Protein AF-A0AAE6JLU0-F1 (afdb_monomer_lite)

Sequence (92 aa):
MNNILTSKLIFQLSVGCSVFIPLFLIVKIYLTIKTSDWSMSNITYISLSFLALVSIFSFVFSERQRLGIAVLEGGLIIILGVLLAINAIVRK

Structure (mmCIF, N/CA/C/O backbone):
data_AF-A0AAE6JLU0-F1
#
_entry.id   AF-A0AAE6JLU0-F1
#
loop_
_atom_site.group_PDB
_atom_site.id
_atom_site.type_symbol
_atom_site.label_atom_id
_atom_site.label_alt_id
_atom_site.label_comp_id
_atom_site.label_asym_id
_atom_site.label_entity_id
_atom_site.label_seq_id
_atom_site.pdbx_PDB_ins_code
_atom_site.Cartn_x
_atom_site.Cartn_y
_atom_site.Cartn_z
_atom_site.occupancy
_atom_site.B_iso_or_equiv
_atom_site.auth_seq_id
_atom_site.auth_comp_id
_atom_site.auth_asym_id
_atom_site.auth_atom_id
_atom_site.pdbx_PDB_model_num
ATOM 1 N N . MET A 1 1 ? 2.716 14.424 -36.077 1.00 52.59 1 MET A N 1
ATOM 2 C CA . MET A 1 1 ? 3.395 15.196 -35.007 1.00 52.59 1 MET A CA 1
ATOM 3 C C . MET A 1 1 ? 2.615 15.201 -33.691 1.00 52.59 1 MET A C 1
ATOM 5 O O . MET A 1 1 ? 3.245 15.011 -32.660 1.00 52.59 1 MET A O 1
ATOM 9 N N . ASN A 1 2 ? 1.276 15.302 -33.716 1.00 53.59 2 ASN A N 1
ATOM 10 C CA . ASN A 1 2 ? 0.433 15.233 -32.509 1.00 53.59 2 ASN A CA 1
ATOM 11 C C . ASN A 1 2 ? 0.659 13.949 -31.683 1.00 53.59 2 ASN A C 1
ATOM 13 O O . ASN A 1 2 ? 0.998 14.043 -30.514 1.00 53.59 2 ASN A O 1
ATOM 17 N N . ASN A 1 3 ? 0.636 12.765 -32.311 1.00 61.06 3 ASN A N 1
ATOM 18 C CA . ASN A 1 3 ? 0.819 11.487 -31.597 1.00 61.06 3 ASN A CA 1
ATOM 19 C C . ASN A 1 3 ? 2.172 11.347 -30.870 1.00 61.06 3 ASN A C 1
ATOM 21 O O . ASN A 1 3 ? 2.246 10.692 -29.835 1.00 61.06 3 ASN A O 1
ATOM 25 N N . ILE A 1 4 ? 3.239 11.976 -31.378 1.00 59.81 4 ILE A N 1
ATOM 26 C CA . ILE A 1 4 ? 4.576 11.929 -30.758 1.00 59.81 4 ILE A CA 1
ATOM 27 C C . ILE A 1 4 ? 4.639 12.874 -29.550 1.00 59.81 4 ILE A C 1
ATOM 29 O O . ILE A 1 4 ? 5.236 12.537 -28.530 1.00 59.81 4 ILE A O 1
ATOM 33 N N . LEU A 1 5 ? 3.995 14.041 -29.641 1.00 60.12 5 LEU A N 1
ATOM 34 C CA . LEU A 1 5 ? 3.861 14.977 -28.523 1.00 60.12 5 LEU A CA 1
ATOM 35 C C . LEU A 1 5 ? 2.982 14.399 -27.407 1.00 60.12 5 LEU A C 1
ATOM 37 O O . LEU A 1 5 ? 3.382 14.446 -26.247 1.00 60.12 5 LEU A O 1
ATOM 41 N N . THR A 1 6 ? 1.846 13.780 -27.742 1.00 65.31 6 THR A N 1
ATOM 42 C CA . THR A 1 6 ? 0.970 13.119 -26.762 1.00 65.31 6 THR A CA 1
ATOM 43 C C . THR A 1 6 ? 1.676 11.940 -26.087 1.00 65.31 6 THR A C 1
ATOM 45 O O . THR A 1 6 ? 1.611 11.807 -24.870 1.00 65.31 6 THR A O 1
ATOM 48 N N . SER A 1 7 ? 2.430 11.136 -26.848 1.00 67.81 7 SER A N 1
ATOM 49 C CA . SER A 1 7 ? 3.260 10.042 -26.320 1.00 67.81 7 SER A CA 1
ATOM 50 C C . SER A 1 7 ? 4.303 10.534 -25.306 1.00 67.81 7 SER A C 1
ATOM 52 O O . SER A 1 7 ? 4.428 9.954 -24.228 1.00 67.81 7 SER A O 1
ATOM 54 N N . LYS A 1 8 ? 5.001 11.641 -25.599 1.00 74.31 8 LYS A N 1
ATOM 55 C CA . LYS A 1 8 ? 5.978 12.240 -24.675 1.00 74.31 8 LYS A CA 1
ATOM 56 C C . LYS A 1 8 ? 5.326 12.840 -23.429 1.00 74.31 8 LYS A C 1
ATOM 58 O O . LYS A 1 8 ? 5.870 12.681 -22.340 1.00 74.31 8 LYS A O 1
ATOM 63 N N . LEU A 1 9 ? 4.168 13.485 -23.573 1.00 77.00 9 LEU A N 1
ATOM 64 C CA . LEU A 1 9 ? 3.434 14.074 -22.452 1.00 77.00 9 LEU A CA 1
ATOM 65 C C . LEU A 1 9 ? 2.915 12.994 -21.489 1.00 77.00 9 LEU A C 1
ATOM 67 O O . LEU A 1 9 ? 3.094 13.108 -20.281 1.00 77.00 9 LEU A O 1
ATOM 71 N N . ILE A 1 10 ? 2.329 11.917 -22.025 1.00 77.31 10 ILE A N 1
ATOM 72 C CA . ILE A 1 10 ? 1.866 10.764 -21.236 1.00 77.31 10 ILE A CA 1
ATOM 73 C C . ILE A 1 10 ? 3.047 10.104 -20.520 1.00 77.31 10 ILE A C 1
ATOM 75 O O . ILE A 1 10 ? 2.947 9.786 -19.338 1.00 77.31 10 ILE A O 1
ATOM 79 N N . PHE A 1 11 ? 4.183 9.948 -21.204 1.00 75.44 11 PHE A N 1
ATOM 80 C CA . PHE A 1 11 ? 5.395 9.400 -20.603 1.00 75.44 11 PHE A CA 1
ATOM 81 C C . PHE A 1 11 ? 5.914 10.275 -19.452 1.00 75.44 11 PHE A C 1
ATOM 83 O O . PHE A 1 11 ? 6.203 9.763 -18.376 1.00 75.44 11 PHE A O 1
ATOM 90 N N . GLN A 1 12 ? 5.971 11.597 -19.626 1.00 77.25 12 GLN A N 1
ATOM 91 C CA . GLN A 1 12 ? 6.396 12.522 -18.569 1.00 77.25 12 GLN A CA 1
ATOM 92 C C . GLN A 1 12 ? 5.432 12.546 -17.379 1.00 77.25 12 GLN A C 1
ATOM 94 O O . GLN A 1 12 ? 5.888 12.549 -16.237 1.00 77.25 12 GLN A O 1
ATOM 99 N N . LEU A 1 13 ? 4.119 12.513 -17.627 1.00 77.12 13 LEU A N 1
ATOM 100 C CA . LEU A 1 13 ? 3.107 12.401 -16.574 1.00 77.12 13 LEU A CA 1
ATOM 101 C C . LEU A 1 13 ? 3.244 11.081 -15.811 1.00 77.12 13 LEU A C 1
ATOM 103 O O . LEU A 1 13 ? 3.262 11.089 -14.586 1.00 77.12 13 LEU A O 1
ATOM 107 N N . SER A 1 14 ? 3.418 9.964 -16.518 1.00 74.56 14 SER A N 1
ATOM 108 C CA . SER A 1 14 ? 3.653 8.645 -15.922 1.00 74.56 14 SER A CA 1
ATOM 109 C C . SER A 1 14 ? 4.905 8.631 -15.044 1.00 74.56 14 SER A C 1
ATOM 111 O O . SER A 1 14 ? 4.858 8.165 -13.906 1.00 74.56 14 SER A O 1
ATOM 113 N N . VAL A 1 15 ? 6.025 9.153 -15.555 1.00 76.31 15 VAL A N 1
ATOM 114 C CA . VAL A 1 15 ? 7.293 9.222 -14.815 1.00 76.31 15 VAL A CA 1
ATOM 115 C C . VAL A 1 15 ? 7.151 10.140 -13.601 1.00 76.31 15 VAL A C 1
ATOM 117 O O . VAL A 1 15 ? 7.532 9.750 -12.499 1.00 76.31 15 VAL A O 1
ATOM 120 N N . GLY A 1 16 ? 6.518 11.305 -13.756 1.00 73.06 16 GLY A N 1
ATOM 121 C CA . GLY A 1 16 ? 6.198 12.197 -12.642 1.00 73.06 16 GLY A CA 1
ATOM 122 C C . GLY A 1 16 ? 5.371 11.489 -11.568 1.00 73.06 16 GLY A C 1
ATOM 123 O O . GLY A 1 16 ? 5.775 11.438 -10.408 1.00 73.06 16 GLY A O 1
ATOM 124 N N . CYS A 1 17 ? 4.256 10.865 -11.945 1.00 77.69 17 CYS A N 1
ATOM 125 C CA . CYS A 1 17 ? 3.398 10.126 -11.020 1.00 77.69 17 CYS A CA 1
ATOM 126 C C . CYS A 1 17 ? 4.149 9.001 -10.293 1.00 77.69 17 CYS A C 1
ATOM 128 O O . CYS A 1 17 ? 3.969 8.850 -9.086 1.00 77.69 17 CYS A O 1
ATOM 130 N N . SER A 1 18 ? 5.037 8.272 -10.977 1.00 73.25 18 SER A N 1
ATOM 131 C CA . SER A 1 18 ? 5.828 7.197 -10.360 1.00 73.25 18 SER A CA 1
ATOM 132 C C . SER A 1 18 ? 6.801 7.670 -9.273 1.00 73.25 18 SER A C 1
ATOM 134 O O . SER A 1 18 ? 7.173 6.873 -8.420 1.00 73.25 18 SER A O 1
ATOM 136 N N . VAL A 1 19 ? 7.175 8.955 -9.256 1.00 79.62 19 VAL A N 1
ATOM 137 C CA . VAL A 1 19 ? 8.057 9.540 -8.231 1.00 79.62 19 VAL A CA 1
ATOM 138 C C . VAL A 1 19 ? 7.252 10.282 -7.162 1.00 79.62 19 VAL A C 1
ATOM 140 O O . VAL A 1 19 ? 7.481 10.095 -5.967 1.00 79.62 19 VAL A O 1
ATOM 143 N N . PHE A 1 20 ? 6.279 11.102 -7.569 1.00 84.62 20 PHE A N 1
ATOM 144 C CA . PHE A 1 20 ? 5.505 11.932 -6.645 1.00 84.62 20 PHE A CA 1
ATOM 145 C C . PHE A 1 20 ? 4.538 11.123 -5.777 1.00 84.62 20 PHE A C 1
ATOM 147 O O . PHE A 1 20 ? 4.375 11.460 -4.606 1.00 84.62 20 PHE A O 1
ATOM 154 N N . ILE A 1 21 ? 3.918 10.059 -6.307 1.00 85.19 21 ILE A N 1
ATOM 155 C CA . ILE A 1 21 ? 2.959 9.247 -5.540 1.00 85.19 21 ILE A CA 1
ATOM 156 C C . ILE A 1 21 ? 3.660 8.531 -4.375 1.00 85.19 21 ILE A C 1
ATOM 158 O O . ILE A 1 21 ? 3.213 8.715 -3.240 1.00 85.19 21 ILE A O 1
ATOM 162 N N . PRO A 1 22 ? 4.775 7.796 -4.577 1.00 85.88 22 PRO A N 1
ATOM 163 C CA . PRO A 1 22 ? 5.496 7.196 -3.459 1.00 85.88 22 PRO A CA 1
ATOM 164 C C . PRO A 1 22 ? 5.969 8.222 -2.431 1.00 85.88 22 PRO A C 1
ATOM 166 O O . PRO A 1 22 ? 5.783 8.020 -1.232 1.00 85.88 22 PRO A O 1
ATOM 169 N N . LEU A 1 23 ? 6.527 9.348 -2.888 1.00 87.94 23 LEU A N 1
ATOM 170 C CA . LEU A 1 23 ? 7.019 10.399 -1.998 1.00 87.94 23 LEU A CA 1
ATOM 171 C C . LEU A 1 23 ? 5.887 10.984 -1.139 1.00 87.94 23 LEU A C 1
ATOM 173 O O . LEU A 1 23 ? 6.040 11.133 0.073 1.00 87.94 23 LEU A O 1
ATOM 177 N N . PHE A 1 24 ? 4.735 11.273 -1.750 1.00 87.56 24 PHE A N 1
ATOM 178 C CA . PHE A 1 24 ? 3.554 11.780 -1.055 1.00 87.56 24 PHE A CA 1
ATOM 179 C C . PHE A 1 24 ? 3.047 10.798 0.007 1.00 87.56 24 PHE A C 1
ATOM 181 O O . PHE A 1 24 ? 2.784 11.209 1.140 1.00 87.56 24 PHE A O 1
ATOM 188 N N . LEU A 1 25 ? 2.957 9.506 -0.331 1.00 88.38 25 LEU A N 1
ATOM 189 C CA . LEU A 1 25 ? 2.535 8.459 0.604 1.00 88.38 25 LEU A CA 1
ATOM 190 C C . LEU A 1 25 ? 3.503 8.343 1.787 1.00 88.38 25 LEU A C 1
ATOM 192 O O . LEU A 1 25 ? 3.060 8.324 2.934 1.00 88.38 25 LEU A O 1
ATOM 196 N N . ILE A 1 26 ? 4.815 8.347 1.536 1.00 88.75 26 ILE A N 1
ATOM 197 C CA . ILE A 1 26 ? 5.841 8.284 2.589 1.00 88.75 26 ILE A CA 1
ATOM 198 C C . ILE A 1 26 ? 5.735 9.489 3.530 1.00 88.75 26 ILE A C 1
ATOM 200 O O . ILE A 1 26 ? 5.717 9.316 4.749 1.00 88.75 26 ILE A O 1
ATOM 204 N N . VAL A 1 27 ? 5.623 10.706 2.987 1.00 89.38 27 VAL A N 1
ATOM 205 C CA . VAL A 1 27 ? 5.491 11.932 3.792 1.00 89.38 27 VAL A CA 1
ATOM 206 C C . VAL A 1 27 ? 4.224 11.892 4.644 1.00 89.38 27 VAL A C 1
ATOM 208 O O . VAL A 1 27 ? 4.261 12.260 5.820 1.00 89.38 27 VAL A O 1
ATOM 211 N N . LYS A 1 28 ? 3.105 11.424 4.085 1.00 86.38 28 LYS A N 1
ATOM 212 C CA . LYS A 1 28 ? 1.848 11.297 4.827 1.00 86.38 28 LYS A CA 1
ATOM 213 C C . LYS A 1 28 ? 1.937 10.263 5.946 1.00 86.38 28 LYS A C 1
ATOM 215 O O . LYS A 1 28 ? 1.576 10.602 7.069 1.00 86.38 28 LYS A O 1
ATOM 220 N N . ILE A 1 29 ? 2.476 9.071 5.679 1.00 89.94 29 ILE A N 1
ATOM 221 C CA . ILE A 1 29 ? 2.728 8.050 6.711 1.00 89.94 29 ILE A CA 1
ATOM 222 C C . ILE A 1 29 ? 3.600 8.634 7.830 1.00 89.94 29 ILE A C 1
ATOM 224 O O . ILE A 1 29 ? 3.263 8.510 9.006 1.00 89.94 29 ILE A O 1
ATOM 228 N N . TYR A 1 30 ? 4.695 9.312 7.470 1.00 90.88 30 TYR A N 1
ATOM 229 C CA . TYR A 1 30 ? 5.603 9.931 8.435 1.00 90.88 30 TYR A CA 1
ATOM 230 C C . TYR A 1 30 ? 4.893 10.962 9.320 1.00 90.88 30 TYR A C 1
ATOM 232 O O . TYR A 1 30 ? 5.075 10.951 10.537 1.00 90.88 30 TYR A O 1
ATOM 240 N N . LEU A 1 31 ? 4.063 11.830 8.733 1.00 88.50 31 LEU A N 1
ATOM 241 C CA . LEU A 1 31 ? 3.288 12.815 9.489 1.00 88.50 31 LEU A CA 1
ATOM 242 C C . LEU A 1 31 ? 2.329 12.141 10.471 1.00 88.50 31 LEU A C 1
ATOM 244 O O . LEU A 1 31 ? 2.318 12.524 11.637 1.00 88.50 31 LEU A O 1
ATOM 248 N N . THR A 1 32 ? 1.588 11.122 10.033 1.00 87.62 32 THR A N 1
ATOM 249 C CA . THR A 1 32 ? 0.657 10.379 10.893 1.00 87.62 32 THR A CA 1
ATOM 250 C C . THR A 1 32 ? 1.376 9.736 12.081 1.00 87.62 32 THR A C 1
ATOM 252 O O . THR A 1 32 ? 0.944 9.905 13.223 1.00 87.62 32 THR A O 1
ATOM 255 N N . ILE A 1 33 ? 2.518 9.080 11.838 1.00 87.81 33 ILE A N 1
ATOM 256 C CA . ILE A 1 33 ? 3.351 8.483 12.894 1.00 87.81 33 ILE A CA 1
ATOM 257 C C . ILE A 1 33 ? 3.873 9.564 13.847 1.00 87.81 33 ILE A C 1
ATOM 259 O O . ILE A 1 33 ? 3.792 9.403 15.062 1.00 87.81 33 ILE A O 1
ATOM 263 N N . LYS A 1 34 ? 4.373 10.688 13.316 1.00 92.19 34 LYS A N 1
ATOM 264 C CA . LYS A 1 34 ? 4.905 11.803 14.116 1.00 92.19 34 LYS A CA 1
ATOM 265 C C . LYS A 1 34 ? 3.846 12.423 15.027 1.00 92.19 34 LYS A C 1
ATOM 267 O O . LYS A 1 34 ? 4.170 12.850 16.130 1.00 92.19 34 LYS A O 1
ATOM 272 N N . THR A 1 35 ? 2.599 12.490 14.569 1.00 89.06 35 THR A N 1
ATOM 273 C CA . THR A 1 35 ? 1.480 13.004 15.369 1.00 89.06 35 THR A CA 1
ATOM 274 C C . THR A 1 35 ? 0.982 12.023 16.432 1.00 89.06 35 THR A C 1
ATOM 276 O O . THR A 1 35 ? 0.147 12.410 17.243 1.00 89.06 35 THR A O 1
ATOM 279 N N . SER A 1 36 ? 1.483 10.779 16.455 1.00 84.62 36 SER A N 1
ATOM 280 C CA . SER A 1 36 ? 1.057 9.710 17.375 1.00 84.62 36 SER A CA 1
ATOM 281 C C . SER A 1 36 ? -0.461 9.463 17.398 1.00 84.62 36 SER A C 1
ATOM 283 O O . SER A 1 36 ? -0.991 8.920 18.367 1.00 84.62 36 SER A O 1
ATOM 285 N N . ASP A 1 37 ? -1.171 9.844 16.334 1.00 81.38 37 ASP A N 1
ATOM 286 C CA . ASP A 1 37 ? -2.602 9.598 16.177 1.00 81.38 37 ASP A CA 1
ATOM 287 C C . ASP A 1 37 ? -2.803 8.212 15.557 1.00 81.38 37 ASP A C 1
ATOM 289 O O . ASP A 1 37 ? -2.849 8.037 14.336 1.00 81.38 37 ASP A O 1
ATOM 293 N N . TRP A 1 38 ? -2.920 7.221 16.437 1.00 85.31 38 TRP A N 1
ATOM 294 C CA . TRP A 1 38 ? -3.146 5.814 16.104 1.00 85.31 38 TRP A CA 1
ATOM 295 C C . TRP A 1 38 ? -4.634 5.458 16.027 1.00 85.31 38 TRP A C 1
ATOM 297 O O . TRP A 1 38 ? -5.033 4.333 16.335 1.00 85.31 38 TRP A O 1
ATOM 307 N N . SER A 1 39 ? -5.486 6.405 15.630 1.00 87.31 39 SER A N 1
ATOM 308 C CA . SER A 1 39 ? -6.884 6.098 15.338 1.00 87.31 39 SER A CA 1
ATOM 309 C C . SER A 1 39 ? -7.001 4.998 14.275 1.00 87.31 39 SER A C 1
ATOM 311 O O . SER A 1 39 ? -6.165 4.862 13.380 1.00 87.31 39 SER A O 1
ATOM 313 N N . MET A 1 40 ? -8.079 4.209 14.335 1.00 81.50 40 MET A N 1
ATOM 314 C CA . MET A 1 40 ? -8.300 3.100 13.393 1.00 81.50 40 MET A CA 1
ATOM 315 C C . MET A 1 40 ? -8.281 3.565 11.925 1.00 81.50 40 MET A C 1
ATOM 317 O O . MET A 1 40 ? -7.806 2.846 11.047 1.00 81.50 40 MET A O 1
ATOM 321 N N . SER A 1 41 ? -8.753 4.790 11.664 1.00 83.69 41 SER A N 1
ATOM 322 C CA . SER A 1 41 ? -8.695 5.424 10.342 1.00 83.69 41 SER A CA 1
ATOM 323 C C . SER A 1 41 ? -7.252 5.622 9.875 1.00 83.69 41 SER A C 1
ATOM 325 O O . SER A 1 41 ? -6.903 5.250 8.757 1.00 83.69 41 SER A O 1
ATOM 327 N N . ASN A 1 42 ? -6.394 6.149 10.748 1.00 87.25 42 ASN A N 1
ATOM 328 C CA . ASN A 1 42 ? -4.988 6.389 10.446 1.00 87.25 42 ASN A CA 1
ATOM 329 C C . ASN A 1 42 ? -4.193 5.093 10.293 1.00 87.25 42 ASN A C 1
ATOM 331 O O . ASN A 1 42 ? -3.381 4.990 9.377 1.00 87.25 42 ASN A O 1
ATOM 335 N N . ILE A 1 43 ? -4.466 4.081 11.122 1.00 85.44 43 ILE A N 1
ATOM 336 C CA . ILE A 1 43 ? -3.876 2.743 10.973 1.00 85.44 43 ILE A CA 1
ATOM 337 C C . ILE A 1 43 ? -4.238 2.165 9.602 1.00 85.44 43 ILE A C 1
ATOM 339 O O . ILE A 1 43 ? -3.354 1.756 8.854 1.00 85.44 43 ILE A O 1
ATOM 343 N N . THR A 1 44 ? -5.520 2.209 9.231 1.00 86.00 44 THR A N 1
ATOM 344 C CA . THR A 1 44 ? -5.990 1.724 7.923 1.00 86.00 44 THR A CA 1
ATOM 345 C C . THR A 1 44 ? -5.321 2.485 6.778 1.00 86.00 44 THR A C 1
ATOM 347 O O . THR A 1 44 ? -4.864 1.878 5.811 1.00 86.00 44 THR A O 1
ATOM 350 N N . TYR A 1 45 ? -5.204 3.808 6.902 1.00 87.19 45 TYR A N 1
ATOM 351 C CA . TYR A 1 45 ? -4.537 4.652 5.916 1.00 87.19 45 TYR A CA 1
ATOM 352 C C . TYR A 1 45 ? -3.048 4.312 5.758 1.00 87.19 45 TYR A C 1
ATOM 354 O O . TYR A 1 45 ? -2.572 4.174 4.629 1.00 87.19 45 TYR A O 1
ATOM 362 N N . ILE A 1 46 ? -2.313 4.142 6.864 1.00 88.88 46 ILE A N 1
ATOM 363 C CA . ILE A 1 46 ? -0.898 3.746 6.843 1.00 88.88 46 ILE A CA 1
ATOM 364 C C . ILE A 1 46 ? -0.751 2.384 6.167 1.00 88.88 46 ILE A C 1
ATOM 366 O O . ILE A 1 46 ? 0.084 2.230 5.278 1.00 88.88 46 ILE A O 1
ATOM 370 N N . SER A 1 47 ? -1.584 1.413 6.540 1.00 87.44 47 SER A N 1
ATOM 371 C CA . SER A 1 47 ? -1.547 0.069 5.968 1.00 87.44 47 SER A CA 1
ATOM 372 C C . SER A 1 47 ? -1.828 0.057 4.465 1.00 87.44 47 SER A C 1
ATOM 374 O O . SER A 1 47 ? -1.090 -0.577 3.713 1.00 87.44 47 SER A O 1
ATOM 376 N N . LEU A 1 48 ? -2.841 0.795 4.004 1.00 88.38 48 LEU A N 1
ATOM 377 C CA . LEU A 1 48 ? -3.144 0.929 2.575 1.00 88.38 48 LEU A CA 1
ATOM 378 C C . LEU A 1 48 ? -2.020 1.637 1.815 1.00 88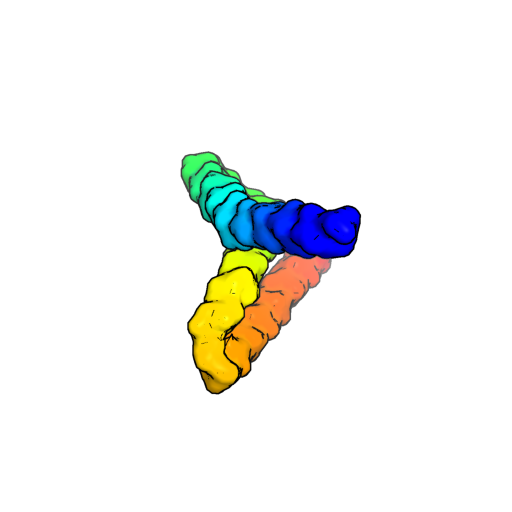.38 48 LEU A C 1
ATOM 380 O O . LEU A 1 48 ? -1.663 1.227 0.714 1.00 88.38 48 LEU A O 1
ATOM 384 N N . SER A 1 49 ? -1.432 2.673 2.414 1.00 89.31 49 SER A N 1
ATOM 385 C CA . SER A 1 49 ? -0.304 3.396 1.824 1.00 89.31 49 SER A CA 1
ATOM 386 C C . SER A 1 49 ? 0.934 2.502 1.711 1.00 89.31 49 SER A C 1
ATOM 388 O O . SER A 1 49 ? 1.630 2.545 0.699 1.00 89.31 49 SER A O 1
ATOM 390 N N . PHE A 1 50 ? 1.187 1.652 2.710 1.00 88.75 50 PHE A N 1
ATOM 391 C CA . PHE A 1 50 ? 2.261 0.662 2.674 1.00 88.75 50 PHE A CA 1
ATOM 392 C C . PHE A 1 50 ? 2.039 -0.379 1.572 1.00 88.75 50 PHE A C 1
ATOM 394 O O . PHE A 1 50 ? 2.953 -0.622 0.790 1.00 88.75 50 PHE A O 1
ATOM 401 N N . LEU A 1 51 ? 0.826 -0.932 1.449 1.00 90.06 51 LEU A N 1
ATOM 402 C CA . LEU A 1 51 ? 0.477 -1.853 0.361 1.00 90.06 51 LEU A CA 1
ATOM 403 C C . LEU A 1 51 ? 0.690 -1.202 -1.012 1.00 90.06 51 LEU A C 1
ATOM 405 O O . LEU A 1 51 ? 1.358 -1.774 -1.863 1.00 90.06 51 LEU A O 1
ATOM 409 N N . ALA A 1 52 ? 0.216 0.031 -1.203 1.00 87.94 52 ALA A N 1
ATOM 410 C CA . ALA A 1 52 ? 0.414 0.759 -2.454 1.00 87.94 52 ALA A CA 1
ATOM 411 C C . ALA A 1 52 ? 1.903 0.967 -2.783 1.00 87.94 52 ALA A C 1
ATOM 413 O O . ALA A 1 52 ? 2.309 0.806 -3.932 1.00 87.94 52 ALA A O 1
ATOM 414 N N . LEU A 1 53 ? 2.733 1.292 -1.785 1.00 88.81 53 LEU A N 1
ATOM 415 C CA . LEU A 1 53 ? 4.180 1.420 -1.967 1.00 88.81 53 LEU A CA 1
ATOM 416 C C . LEU A 1 53 ? 4.816 0.087 -2.369 1.00 88.81 53 LEU A C 1
ATOM 418 O O . LEU A 1 53 ? 5.573 0.053 -3.338 1.00 88.81 53 LEU A O 1
ATOM 422 N N . VAL A 1 54 ? 4.498 -1.003 -1.667 1.00 88.19 54 VAL A N 1
ATOM 423 C CA . VAL A 1 54 ? 5.013 -2.343 -1.988 1.00 88.19 54 VAL A CA 1
ATOM 424 C C . VAL A 1 54 ? 4.622 -2.739 -3.414 1.00 88.19 54 VAL A C 1
ATOM 426 O O . VAL A 1 54 ? 5.492 -3.157 -4.179 1.00 88.19 54 VAL A O 1
ATOM 429 N N . SER A 1 55 ? 3.378 -2.484 -3.819 1.00 86.31 55 SER A N 1
ATOM 430 C CA . SER A 1 55 ? 2.899 -2.739 -5.179 1.00 86.31 55 SER A CA 1
ATOM 431 C C . SER A 1 55 ? 3.660 -1.916 -6.223 1.00 86.31 55 SER A C 1
ATOM 433 O O . SER A 1 55 ? 4.051 -2.455 -7.258 1.00 86.31 55 SER A O 1
ATOM 435 N N . ILE A 1 56 ? 3.941 -0.635 -5.959 1.00 84.75 56 ILE A N 1
ATOM 436 C CA . ILE A 1 56 ? 4.721 0.223 -6.870 1.00 84.75 56 ILE A CA 1
ATOM 437 C C . ILE A 1 56 ? 6.171 -0.266 -6.987 1.00 84.75 56 ILE A C 1
ATOM 439 O O . ILE A 1 56 ? 6.714 -0.344 -8.089 1.00 84.75 56 ILE A O 1
ATOM 443 N N . PHE A 1 57 ? 6.812 -0.630 -5.879 1.00 81.50 57 PHE A N 1
ATOM 444 C CA . PHE A 1 57 ? 8.188 -1.129 -5.916 1.00 81.50 57 PHE A CA 1
ATOM 445 C C . PHE A 1 57 ? 8.287 -2.561 -6.455 1.00 81.50 57 PHE A C 1
ATOM 447 O O . PHE A 1 57 ? 9.350 -2.947 -6.947 1.00 81.50 57 PHE A O 1
ATOM 454 N N . SER A 1 58 ? 7.189 -3.328 -6.449 1.00 86.44 58 SER A N 1
ATOM 455 C CA . SER A 1 58 ? 7.139 -4.696 -6.981 1.00 86.44 58 SER A CA 1
ATOM 456 C C . SER A 1 58 ? 7.592 -4.779 -8.447 1.00 86.44 58 SER A C 1
ATOM 458 O O . SER A 1 58 ? 8.229 -5.756 -8.840 1.00 86.44 58 SER A O 1
ATOM 460 N N . PHE A 1 59 ? 7.357 -3.728 -9.244 1.00 82.06 59 PHE A N 1
ATOM 461 C CA . PHE A 1 59 ? 7.729 -3.670 -10.663 1.00 82.06 59 PHE A CA 1
ATOM 462 C C . PHE A 1 59 ? 9.239 -3.755 -10.921 1.00 82.06 59 PHE A C 1
ATOM 464 O O . PHE A 1 59 ? 9.642 -4.132 -12.019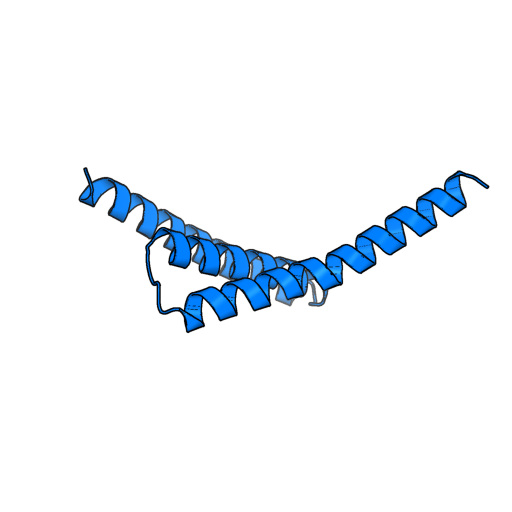 1.00 82.06 59 PHE A O 1
ATOM 471 N N . VAL A 1 60 ? 10.070 -3.433 -9.927 1.00 86.12 60 VAL A N 1
ATOM 472 C CA . VAL A 1 60 ? 11.538 -3.491 -10.037 1.00 86.12 60 VAL A CA 1
ATOM 473 C C . VAL A 1 60 ? 12.064 -4.922 -9.853 1.00 86.12 60 VAL A C 1
ATOM 475 O O . VAL A 1 60 ? 13.177 -5.239 -10.268 1.00 86.12 60 VAL A O 1
ATOM 478 N N . PHE A 1 61 ? 11.276 -5.809 -9.244 1.00 87.75 61 PHE A N 1
ATOM 479 C CA . PHE A 1 61 ? 11.717 -7.149 -8.876 1.00 87.75 61 PHE A CA 1
ATOM 480 C C . PHE A 1 61 ? 11.497 -8.188 -9.983 1.00 87.75 61 PHE A C 1
ATOM 482 O O . PHE A 1 61 ? 10.636 -8.058 -10.857 1.00 87.75 61 PHE A O 1
ATOM 489 N N . SER A 1 62 ? 12.269 -9.276 -9.907 1.00 92.44 62 SER A N 1
ATOM 490 C CA . SER A 1 62 ? 12.103 -10.432 -10.793 1.00 92.44 62 SER A CA 1
ATOM 491 C C . SER A 1 62 ? 10.737 -11.101 -10.609 1.00 92.44 62 SER A C 1
ATOM 493 O O . SER A 1 62 ? 10.107 -10.999 -9.558 1.00 92.44 62 SER A O 1
ATOM 495 N N . GLU A 1 63 ? 10.288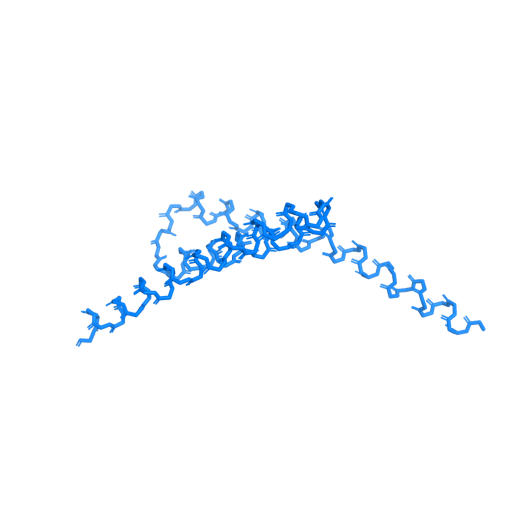 -11.856 -11.609 1.00 90.75 63 GLU A N 1
ATOM 496 C CA . GLU A 1 63 ? 8.977 -12.515 -11.594 1.00 90.75 63 GLU A CA 1
ATOM 497 C C . GLU A 1 63 ? 8.747 -13.417 -10.370 1.00 90.75 63 GLU A C 1
ATOM 499 O O . GLU A 1 63 ? 7.683 -13.360 -9.755 1.00 90.75 63 GLU A O 1
ATOM 504 N N . ARG A 1 64 ? 9.769 -14.175 -9.947 1.00 89.81 64 ARG A N 1
ATOM 505 C CA . ARG A 1 64 ? 9.699 -15.010 -8.734 1.00 89.81 64 ARG A CA 1
ATOM 506 C C . ARG A 1 64 ? 9.538 -14.176 -7.461 1.00 89.81 64 ARG A C 1
ATOM 508 O O . ARG A 1 64 ? 8.768 -14.545 -6.581 1.00 89.81 64 ARG A O 1
ATOM 515 N N . GLN A 1 65 ? 10.247 -13.052 -7.364 1.00 90.06 65 GLN A N 1
ATOM 516 C CA . GLN A 1 65 ? 10.148 -12.140 -6.222 1.00 90.06 65 GLN A CA 1
ATOM 517 C C . GLN A 1 65 ? 8.788 -11.438 -6.186 1.00 90.06 65 GLN A C 1
ATOM 519 O O . GLN A 1 65 ? 8.183 -11.364 -5.121 1.00 90.06 65 GLN A O 1
ATOM 524 N N . ARG A 1 66 ? 8.264 -10.998 -7.338 1.00 90.25 66 ARG A N 1
ATOM 525 C CA . ARG A 1 66 ? 6.910 -10.429 -7.437 1.00 90.25 66 ARG A CA 1
ATOM 526 C C . ARG A 1 66 ? 5.842 -11.404 -6.962 1.00 90.25 66 ARG A C 1
ATOM 528 O O . ARG A 1 66 ? 4.926 -10.984 -6.270 1.00 90.25 66 ARG A O 1
ATOM 535 N N . LEU A 1 67 ? 5.969 -12.691 -7.295 1.00 90.00 67 LEU A N 1
ATOM 536 C CA . LEU A 1 67 ? 5.034 -13.713 -6.825 1.00 90.00 67 LEU A CA 1
ATOM 537 C C . LEU A 1 67 ? 5.043 -13.813 -5.289 1.00 90.00 67 LEU A C 1
ATOM 539 O O . LEU A 1 67 ? 3.987 -13.832 -4.667 1.00 90.00 67 LEU A O 1
ATOM 543 N N . GLY A 1 68 ? 6.231 -13.812 -4.673 1.00 89.75 68 GLY A N 1
ATOM 544 C CA . GLY A 1 68 ? 6.370 -13.795 -3.213 1.00 89.75 68 GLY A CA 1
ATOM 545 C C . GLY A 1 68 ? 5.795 -12.529 -2.567 1.00 89.75 68 GLY A C 1
ATOM 546 O O . GLY A 1 68 ? 5.100 -12.619 -1.557 1.00 89.75 68 GLY A O 1
ATOM 547 N N . ILE A 1 69 ? 6.026 -11.363 -3.179 1.00 90.81 69 ILE A N 1
ATOM 548 C CA . ILE A 1 69 ? 5.458 -10.080 -2.740 1.00 90.81 69 ILE A CA 1
ATOM 549 C C . ILE A 1 69 ? 3.928 -10.107 -2.829 1.00 90.81 69 ILE A C 1
ATOM 551 O O . ILE A 1 69 ? 3.271 -9.736 -1.865 1.00 90.81 69 ILE A O 1
ATOM 555 N N . ALA A 1 70 ? 3.359 -10.617 -3.922 1.00 87.25 70 ALA A N 1
ATOM 556 C CA . ALA A 1 70 ? 1.912 -10.713 -4.103 1.00 87.25 70 ALA A CA 1
ATOM 557 C C . ALA A 1 70 ? 1.251 -11.632 -3.060 1.00 87.25 70 ALA A C 1
ATOM 559 O O . ALA A 1 70 ? 0.176 -11.320 -2.548 1.00 87.25 70 ALA A O 1
ATOM 560 N N . VAL A 1 71 ? 1.900 -12.746 -2.699 1.00 91.12 71 VAL A N 1
ATOM 561 C CA . VAL A 1 71 ? 1.427 -13.625 -1.613 1.00 91.12 71 VAL A CA 1
ATOM 562 C C . VAL A 1 71 ? 1.457 -12.895 -0.267 1.00 91.12 71 VAL A C 1
ATOM 564 O O . VAL A 1 71 ? 0.500 -12.985 0.503 1.00 91.12 71 VAL A O 1
ATOM 567 N N . LEU A 1 72 ? 2.525 -12.142 0.012 1.00 87.19 72 LEU A N 1
ATOM 568 C CA . LEU A 1 72 ? 2.655 -11.350 1.237 1.00 87.19 72 LEU A CA 1
ATOM 569 C C . LEU A 1 72 ? 1.614 -10.218 1.310 1.00 87.19 72 LEU A C 1
ATOM 571 O O . LEU A 1 72 ? 0.964 -10.054 2.343 1.00 87.19 72 LEU A O 1
ATOM 575 N N . GLU A 1 73 ? 1.407 -9.481 0.218 1.00 88.12 73 GLU A N 1
ATOM 5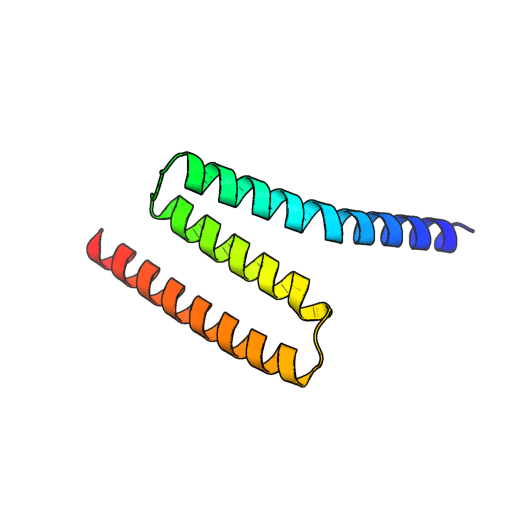76 C CA . GLU A 1 73 ? 0.363 -8.456 0.101 1.00 88.12 73 GLU A CA 1
ATOM 577 C C . GLU A 1 73 ? -1.032 -9.054 0.305 1.00 88.12 73 GLU A C 1
ATOM 579 O O . GLU A 1 73 ? -1.816 -8.528 1.095 1.00 88.12 73 GLU A O 1
ATOM 584 N N . GLY A 1 74 ? -1.324 -10.190 -0.335 1.00 88.75 74 GLY A N 1
ATOM 585 C CA . GLY A 1 74 ? -2.587 -10.905 -0.158 1.00 88.75 74 GLY A CA 1
ATOM 586 C C . GLY A 1 74 ? -2.831 -11.308 1.299 1.00 88.75 74 GLY A C 1
ATOM 587 O O . GLY A 1 74 ? -3.921 -11.088 1.828 1.00 88.75 74 GLY A O 1
ATOM 588 N N . GLY A 1 75 ? -1.803 -11.822 1.981 1.00 89.38 75 GLY A N 1
ATOM 589 C CA . GLY A 1 75 ? -1.871 -12.142 3.409 1.00 89.38 75 GLY A CA 1
ATOM 590 C C . GLY A 1 75 ? -2.165 -1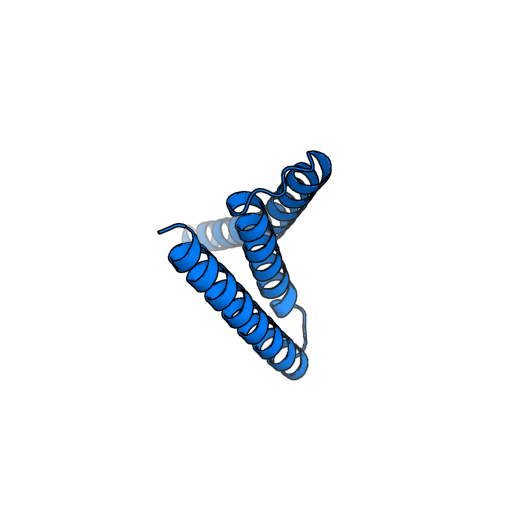0.917 4.280 1.00 89.38 75 GLY A C 1
ATOM 591 O O . GLY A 1 75 ? -3.040 -10.970 5.147 1.00 89.38 75 GLY A O 1
ATOM 592 N N . LEU A 1 76 ? -1.494 -9.792 4.020 1.00 86.62 76 LEU A N 1
ATOM 593 C CA . LEU A 1 76 ? -1.724 -8.533 4.738 1.00 86.62 76 LEU A CA 1
ATOM 594 C C . LEU A 1 76 ? -3.148 -8.000 4.537 1.00 86.62 76 LEU A C 1
ATOM 596 O O . LEU A 1 76 ? -3.771 -7.559 5.505 1.00 86.62 76 LEU A O 1
ATOM 600 N N . ILE A 1 77 ? -3.683 -8.077 3.316 1.00 89.50 77 ILE A N 1
ATOM 601 C CA . ILE A 1 77 ? -5.059 -7.662 3.004 1.00 89.50 77 ILE A CA 1
ATOM 602 C C . ILE A 1 77 ? -6.070 -8.482 3.811 1.00 89.50 77 ILE A C 1
ATOM 604 O O . ILE A 1 77 ? -6.996 -7.910 4.387 1.00 89.50 77 ILE A O 1
ATOM 608 N N . ILE A 1 78 ? -5.884 -9.803 3.899 1.00 90.75 78 ILE A N 1
ATOM 609 C CA . ILE A 1 78 ? -6.768 -10.678 4.683 1.00 90.75 78 ILE A CA 1
ATOM 610 C C . ILE A 1 78 ? -6.732 -10.289 6.166 1.00 90.75 78 ILE A C 1
ATOM 612 O O . ILE A 1 78 ? -7.787 -10.120 6.777 1.00 90.75 78 ILE A O 1
ATOM 616 N N . ILE A 1 79 ? -5.539 -10.093 6.739 1.00 88.62 79 ILE A N 1
ATOM 617 C CA . ILE A 1 79 ? -5.377 -9.708 8.152 1.00 88.62 79 ILE A CA 1
ATOM 618 C C . ILE A 1 79 ? -6.082 -8.375 8.439 1.00 88.62 79 ILE A C 1
ATOM 620 O O . ILE A 1 79 ? -6.840 -8.270 9.405 1.00 88.62 79 ILE A O 1
ATOM 624 N N . LEU A 1 80 ? -5.879 -7.370 7.582 1.00 88.19 80 LEU A N 1
ATOM 625 C CA . LEU A 1 80 ? -6.550 -6.072 7.687 1.00 88.19 80 LEU A CA 1
ATOM 626 C C . LEU A 1 80 ? -8.070 -6.198 7.580 1.00 88.19 80 LEU A C 1
ATOM 628 O O . LEU A 1 80 ? -8.789 -5.602 8.381 1.00 88.19 80 LEU A O 1
ATOM 632 N N . GLY A 1 81 ? -8.560 -6.995 6.631 1.00 87.62 81 GLY A N 1
ATOM 633 C CA . GLY A 1 81 ? -9.987 -7.246 6.451 1.00 87.62 81 GLY A CA 1
ATOM 634 C C . GLY A 1 81 ? -10.630 -7.868 7.691 1.00 87.62 81 GLY A C 1
ATOM 635 O O . GLY A 1 81 ? -11.675 -7.399 8.141 1.00 87.62 81 GLY A O 1
ATOM 636 N N . VAL A 1 82 ? -9.980 -8.869 8.293 1.00 90.69 82 VAL A N 1
ATOM 637 C CA . VAL A 1 82 ? -10.451 -9.514 9.531 1.00 90.69 82 VAL A CA 1
ATOM 638 C C . VAL A 1 82 ? -10.454 -8.530 10.701 1.00 90.69 82 VAL A C 1
ATOM 640 O O . VAL A 1 82 ? -11.453 -8.439 11.415 1.00 90.69 82 VAL A O 1
ATOM 643 N N . LEU A 1 83 ? -9.382 -7.752 10.881 1.00 86.75 83 LEU A N 1
ATOM 644 C CA . LEU A 1 83 ? -9.301 -6.738 11.940 1.00 86.75 83 LEU A CA 1
ATOM 645 C C . LEU A 1 83 ? -10.418 -5.694 11.823 1.00 86.75 83 LEU A C 1
ATOM 647 O O . LEU A 1 83 ? -11.053 -5.346 12.821 1.00 86.75 83 LEU A O 1
ATOM 651 N N . LEU A 1 84 ? -10.688 -5.216 10.606 1.00 87.06 84 LEU A N 1
ATOM 652 C CA . LEU A 1 84 ? -11.763 -4.261 10.343 1.00 87.06 84 LEU A CA 1
ATOM 653 C C . LEU A 1 84 ? -13.146 -4.873 10.596 1.00 87.06 84 LEU A C 1
ATOM 655 O O . LEU A 1 84 ? -13.988 -4.218 11.211 1.00 87.06 84 LEU A O 1
ATOM 659 N N . ALA A 1 85 ? -13.367 -6.124 10.186 1.00 86.81 85 ALA A N 1
ATOM 660 C CA . ALA A 1 85 ? -14.620 -6.835 10.423 1.00 86.81 85 ALA A CA 1
ATOM 661 C C . ALA A 1 85 ? -14.890 -7.041 11.923 1.00 86.81 85 ALA A C 1
ATOM 663 O O . ALA A 1 85 ? -15.985 -6.736 12.392 1.00 86.81 85 ALA A O 1
ATOM 664 N N . ILE A 1 86 ? -13.888 -7.482 12.693 1.00 88.75 86 ILE A N 1
ATOM 665 C CA . ILE A 1 86 ? -14.003 -7.636 14.153 1.00 88.75 86 ILE A CA 1
ATOM 666 C C . ILE A 1 86 ? -14.319 -6.290 14.804 1.00 88.75 86 ILE A C 1
ATOM 668 O O . ILE A 1 86 ? -15.253 -6.193 15.597 1.00 88.75 86 ILE A O 1
ATOM 672 N N . ASN A 1 87 ? -13.589 -5.231 14.446 1.00 83.25 87 ASN A N 1
ATOM 673 C CA . ASN A 1 87 ? -13.821 -3.903 15.010 1.00 83.25 87 ASN A CA 1
ATOM 674 C C . ASN A 1 87 ? -15.224 -3.358 14.670 1.00 83.25 87 ASN A C 1
ATOM 676 O O . ASN A 1 87 ? -15.822 -2.669 15.492 1.00 83.25 87 ASN A O 1
ATOM 680 N N . ALA A 1 88 ? -15.774 -3.686 13.497 1.00 83.38 88 ALA A N 1
ATOM 681 C CA . ALA A 1 88 ? -17.145 -3.328 13.128 1.00 83.38 88 ALA A CA 1
ATOM 682 C C . ALA A 1 88 ? -18.206 -4.103 13.931 1.00 83.38 88 ALA A C 1
ATOM 684 O O . ALA A 1 88 ? -19.265 -3.552 14.223 1.00 83.38 88 ALA A O 1
ATOM 685 N N . ILE A 1 89 ? -17.927 -5.358 14.297 1.00 88.94 89 ILE A N 1
ATOM 686 C CA . ILE A 1 89 ? -18.813 -6.178 15.137 1.00 88.94 89 ILE A CA 1
ATOM 687 C C . ILE A 1 89 ? -18.782 -5.697 16.591 1.00 88.94 89 ILE A C 1
ATOM 689 O O . ILE A 1 89 ? -19.832 -5.555 17.198 1.00 88.94 89 ILE A O 1
ATOM 693 N N . VAL A 1 90 ? -17.597 -5.422 17.144 1.00 82.50 90 VAL A N 1
ATOM 694 C CA . VAL A 1 90 ? -17.426 -5.019 18.554 1.00 82.50 90 VAL A CA 1
ATOM 695 C C . VAL A 1 90 ? -17.979 -3.618 18.838 1.00 82.50 90 VAL A C 1
ATOM 697 O O . VAL A 1 90 ? -18.373 -3.333 19.962 1.00 82.50 90 VAL A O 1
ATOM 700 N N . ARG A 1 91 ? -17.982 -2.724 17.842 1.00 72.56 91 ARG A N 1
ATOM 701 C CA . ARG A 1 91 ? -18.514 -1.356 17.978 1.00 72.56 91 ARG A CA 1
ATOM 702 C C . ARG A 1 91 ? -20.012 -1.234 17.662 1.00 72.56 91 ARG A C 1
ATOM 704 O O . ARG A 1 91 ? -20.518 -0.112 17.676 1.00 72.56 91 ARG A O 1
ATOM 711 N N . LYS A 1 92 ? -20.688 -2.339 17.338 1.00 52.59 92 LYS A N 1
ATOM 712 C CA . LYS A 1 92 ? -22.155 -2.426 17.309 1.00 52.59 92 LYS A CA 1
ATO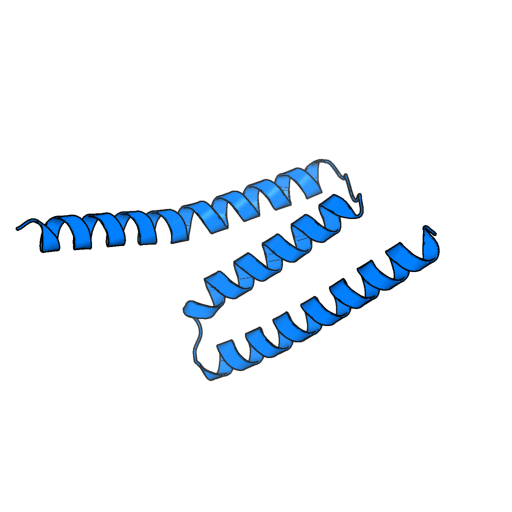M 713 C C . LYS A 1 92 ? -22.685 -2.713 18.705 1.00 52.59 92 LYS A C 1
ATOM 715 O O . LYS A 1 92 ? -23.764 -2.164 19.007 1.00 52.59 92 LYS A O 1
#

Radius of gyration: 17.65 Å; chains: 1; bounding box: 34×30×54 Å

pLDDT: mean 83.43, std 9.0, range [52.59, 92.44]

Secondary structure (DSSP, 8-state):
-HHHHHHHHHHHHHHHHHHHHHHHHHHHHHHHHHTT---HHHHHHHHHHHHHHHHHHHTTS-HHHHHHHHHHHHHHHHHHHHHHHHHHHHT-

Foldseek 3Di:
DVVVVVVVVVVVVVVVCLPVLLVVLVVLLVVLVVVVPPPPVNVVSNLVSVLVNLVSCLVVDDPVVNVVSVVVSVVSVVVNVVVVVVVVVVVD

Organism: NCBI:txid2027860